Protein AF-A0A960DWF0-F1 (afdb_monomer_lite)

pLDDT: mean 91.58, std 8.84, range [49.28, 98.56]

Radius of gyration: 30.45 Å; chains: 1; bounding box: 57×22×86 Å

Structure (mmCIF, N/CA/C/O backbone):
data_AF-A0A960DWF0-F1
#
_entry.id   AF-A0A960DWF0-F1
#
loop_
_atom_site.group_PDB
_atom_site.id
_atom_site.type_symbol
_atom_site.label_atom_id
_atom_site.label_alt_id
_atom_site.label_comp_id
_atom_site.label_asym_id
_atom_site.label_entity_id
_atom_site.label_seq_id
_atom_site.pdbx_PDB_ins_code
_atom_site.Cartn_x
_atom_site.Cartn_y
_atom_site.Cartn_z
_atom_site.occupancy
_atom_site.B_iso_or_equiv
_atom_site.auth_seq_id
_atom_site.auth_comp_id
_atom_site.auth_asym_id
_atom_site.auth_atom_id
_atom_site.pdbx_PDB_model_num
ATOM 1 N N . GLY A 1 1 ? -22.626 -15.943 30.396 1.00 68.38 1 GLY A N 1
ATOM 2 C CA . GLY A 1 1 ? -22.185 -16.350 29.048 1.00 68.38 1 GLY A CA 1
ATOM 3 C C . GLY A 1 1 ? -20.725 -15.987 28.898 1.00 68.38 1 GLY A C 1
ATOM 4 O O . GLY A 1 1 ? -20.316 -15.032 29.539 1.00 68.38 1 GLY A O 1
ATOM 5 N N . GLU A 1 2 ? -19.951 -16.730 28.108 1.00 71.06 2 GLU A N 1
ATOM 6 C CA . GLU A 1 2 ? -18.484 -16.575 27.971 1.00 71.06 2 GLU A CA 1
ATOM 7 C C . GLU A 1 2 ? -18.019 -15.341 27.161 1.00 71.06 2 GLU A C 1
ATOM 9 O O . GLU A 1 2 ? -16.838 -15.226 26.846 1.00 71.06 2 GLU A O 1
ATOM 14 N N . GLY A 1 3 ? -18.918 -14.403 26.840 1.00 84.69 3 GLY A N 1
ATOM 15 C CA . GLY A 1 3 ? -18.625 -13.275 25.950 1.00 84.69 3 GLY A CA 1
ATOM 16 C C . GLY A 1 3 ? -18.355 -13.703 24.498 1.00 84.69 3 GLY A C 1
ATOM 17 O O . GLY A 1 3 ? -18.218 -14.886 24.180 1.00 84.69 3 GLY A O 1
ATOM 18 N N . VAL A 1 4 ? -18.314 -12.739 23.586 1.00 87.56 4 VAL A N 1
ATOM 19 C CA . VAL A 1 4 ? -18.034 -12.917 22.156 1.00 87.56 4 VAL A CA 1
ATOM 20 C C . VAL A 1 4 ? -16.576 -12.621 21.804 1.00 87.56 4 VAL A C 1
ATOM 22 O O . VAL A 1 4 ? -16.101 -13.127 20.787 1.00 87.56 4 VAL A O 1
ATOM 25 N N . ALA A 1 5 ? -15.826 -11.896 22.645 1.00 88.19 5 ALA A N 1
ATOM 26 C CA . ALA A 1 5 ? -14.416 -11.595 22.381 1.00 88.19 5 ALA A CA 1
ATOM 27 C C . ALA A 1 5 ? -13.542 -12.862 22.276 1.00 88.19 5 ALA A C 1
ATOM 29 O O . ALA A 1 5 ? -12.731 -12.979 21.358 1.00 88.19 5 ALA A O 1
ATOM 30 N N . GLY A 1 6 ? -13.736 -13.839 23.170 1.00 88.50 6 GLY A N 1
ATOM 31 C CA . GLY A 1 6 ? -12.970 -15.093 23.181 1.00 88.50 6 GLY A CA 1
ATOM 32 C C . GLY A 1 6 ? -13.174 -15.956 21.924 1.00 88.50 6 GLY A C 1
ATOM 33 O O . GLY A 1 6 ? -12.194 -16.394 21.321 1.00 88.50 6 GLY A O 1
ATOM 34 N N . PRO A 1 7 ? -14.421 -16.204 21.483 1.00 90.69 7 PRO A N 1
ATOM 35 C CA . PRO A 1 7 ? -14.687 -16.849 20.200 1.00 90.69 7 PRO A CA 1
ATOM 36 C C . PRO A 1 7 ? -14.095 -16.123 18.989 1.00 90.69 7 PRO A C 1
ATOM 38 O O . PRO A 1 7 ? -13.572 -16.798 18.106 1.00 90.69 7 PRO A O 1
ATOM 41 N N . LEU A 1 8 ? -14.143 -14.786 18.951 1.00 88.62 8 LEU A N 1
ATOM 42 C CA . LEU A 1 8 ? -13.573 -13.991 17.855 1.00 88.62 8 LEU A CA 1
ATOM 43 C C . LEU A 1 8 ? -12.046 -14.109 17.789 1.00 88.62 8 LEU A C 1
ATOM 45 O O . LEU A 1 8 ? -11.496 -14.262 16.699 1.00 88.62 8 LEU A O 1
ATOM 49 N N . GLU A 1 9 ? -11.374 -14.111 18.939 1.00 90.06 9 GLU A N 1
ATOM 50 C CA . GLU A 1 9 ? -9.919 -14.271 19.045 1.00 90.06 9 GLU A CA 1
ATOM 51 C C . GLU A 1 9 ? -9.429 -15.592 18.438 1.00 90.06 9 GLU A C 1
ATOM 53 O O . GLU A 1 9 ? -8.451 -15.607 17.696 1.00 90.06 9 GLU A O 1
ATOM 58 N N . ARG A 1 10 ? -10.172 -16.687 18.641 1.00 91.00 10 ARG A N 1
ATOM 59 C CA . ARG A 1 10 ? -9.835 -18.010 18.081 1.00 91.00 10 ARG A CA 1
ATOM 60 C C . ARG A 1 10 ? -9.917 -18.097 16.557 1.00 91.00 10 ARG A C 1
ATOM 62 O O . ARG A 1 10 ? -9.445 -19.078 15.994 1.00 91.00 10 ARG A O 1
ATOM 69 N N . TH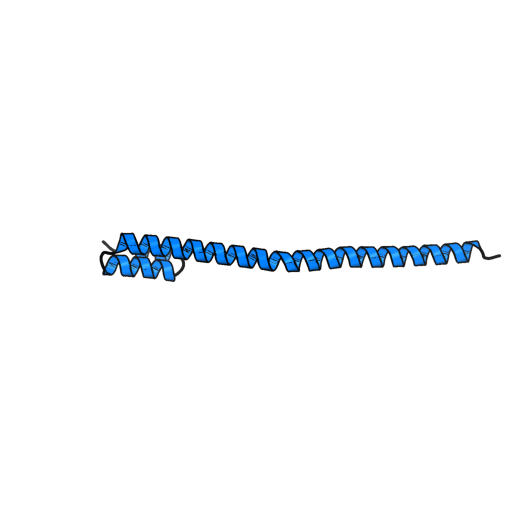R A 1 11 ? -10.570 -17.142 15.894 1.00 90.00 11 THR A N 1
ATOM 70 C CA . THR A 1 11 ? -10.698 -17.171 14.429 1.00 90.00 11 THR A CA 1
ATOM 71 C C . THR A 1 11 ? -9.454 -16.653 13.718 1.00 90.00 11 THR A C 1
ATOM 73 O O . THR A 1 11 ? -9.286 -16.956 12.545 1.00 90.00 11 THR A O 1
ATOM 76 N N . GLU A 1 12 ? -8.621 -15.846 14.387 1.00 87.12 12 GLU A N 1
ATOM 77 C CA . GLU A 1 12 ? -7.457 -15.156 13.799 1.00 87.12 12 GLU A CA 1
ATOM 78 C C . GLU A 1 12 ? -7.775 -14.276 12.564 1.00 87.12 12 GLU A C 1
ATOM 80 O O . GLU A 1 12 ? -6.876 -13.742 11.918 1.00 87.12 12 GLU A O 1
ATOM 85 N N . LEU A 1 13 ? -9.059 -14.070 12.244 1.00 88.75 13 LEU A N 1
ATOM 86 C CA . LEU A 1 13 ? -9.512 -13.247 11.116 1.00 88.75 13 LEU A CA 1
ATOM 87 C C . LEU A 1 13 ? -9.589 -11.759 11.472 1.00 88.75 13 LEU A C 1
ATOM 89 O O . LEU A 1 13 ? -9.548 -10.896 10.591 1.00 88.75 13 LEU A O 1
ATOM 93 N N . PHE A 1 14 ? -9.725 -11.454 12.762 1.00 88.06 14 PHE A N 1
ATOM 94 C CA . PHE A 1 14 ? -9.888 -10.097 13.262 1.00 88.06 14 PHE A CA 1
ATOM 95 C C . PHE A 1 14 ? -8.563 -9.566 13.809 1.00 88.06 14 PHE A C 1
ATOM 97 O O . PHE A 1 14 ? -7.855 -10.282 14.519 1.00 88.06 14 PHE A O 1
ATOM 104 N N . PRO A 1 15 ? -8.213 -8.300 13.532 1.00 88.25 15 PRO A N 1
ATOM 105 C CA . PRO A 1 15 ? -7.028 -7.701 14.118 1.00 88.25 15 PRO A CA 1
ATOM 106 C C . PRO A 1 15 ? -7.174 -7.611 15.640 1.00 88.25 15 PRO A C 1
ATOM 108 O O . PRO A 1 15 ? -8.250 -7.299 16.155 1.00 88.25 15 PRO A O 1
ATOM 111 N N . MET A 1 16 ? -6.064 -7.797 16.357 1.00 90.06 16 MET A N 1
ATOM 112 C CA . MET A 1 16 ? -6.040 -7.773 17.826 1.00 90.06 16 MET A CA 1
ATOM 113 C C . MET A 1 16 ? -6.653 -6.505 18.430 1.00 90.06 16 MET A C 1
ATOM 115 O O . MET A 1 16 ? -7.317 -6.577 19.461 1.00 90.06 16 MET A O 1
ATOM 119 N N . ALA A 1 17 ? -6.492 -5.356 17.768 1.00 91.38 17 ALA A N 1
ATOM 120 C CA . ALA A 1 17 ? -7.091 -4.098 18.208 1.00 91.38 17 ALA A CA 1
ATOM 121 C C . ALA A 1 17 ? -8.631 -4.147 18.213 1.00 91.38 17 ALA A C 1
ATOM 123 O O . ALA A 1 17 ? -9.255 -3.661 19.151 1.00 91.38 17 ALA A O 1
ATOM 124 N N . ALA A 1 18 ? -9.250 -4.783 17.211 1.00 91.25 18 ALA A N 1
ATOM 125 C CA . ALA A 1 18 ? -10.701 -4.953 17.160 1.00 91.25 18 ALA A CA 1
ATOM 126 C C . ALA A 1 18 ? -11.193 -5.904 18.265 1.00 91.25 18 ALA A C 1
ATOM 128 O O . ALA A 1 18 ? -12.181 -5.609 18.931 1.00 91.25 18 ALA A O 1
ATOM 129 N N . ILE A 1 19 ? -10.470 -7.002 18.517 1.00 93.19 19 ILE A N 1
ATOM 130 C CA . ILE A 1 19 ? -10.789 -7.953 19.599 1.00 93.19 19 ILE A CA 1
ATOM 131 C C . ILE A 1 19 ? -10.723 -7.262 20.971 1.00 93.19 19 ILE A C 1
ATOM 133 O O . ILE A 1 19 ? -11.595 -7.473 21.814 1.00 93.19 19 ILE A O 1
ATOM 137 N N . GLN A 1 20 ? -9.728 -6.398 21.193 1.00 93.31 20 GLN A N 1
ATOM 138 C CA . GLN A 1 20 ? -9.607 -5.618 22.430 1.00 93.31 20 GLN A CA 1
ATOM 139 C C . GLN A 1 20 ? -10.758 -4.626 22.617 1.00 93.31 20 GLN A C 1
ATOM 141 O O . GLN A 1 20 ? -11.281 -4.528 23.723 1.00 93.31 20 GLN A O 1
ATOM 146 N N . MET A 1 21 ? -11.193 -3.933 21.560 1.00 94.56 21 MET A N 1
ATOM 147 C CA . MET A 1 21 ? -12.355 -3.037 21.634 1.00 94.56 21 MET A CA 1
ATOM 148 C C . MET A 1 21 ? -13.618 -3.804 22.035 1.00 94.56 21 MET A C 1
ATOM 150 O O . MET A 1 21 ? -14.320 -3.392 22.956 1.00 94.56 21 MET A O 1
ATOM 154 N N . VAL A 1 22 ? -13.863 -4.965 21.418 1.00 93.38 22 VAL A N 1
ATOM 155 C CA . VAL A 1 22 ? -14.989 -5.838 21.782 1.00 93.38 22 VAL A CA 1
ATOM 156 C C . VAL A 1 22 ? -14.905 -6.245 23.254 1.00 93.38 22 VAL A C 1
ATOM 158 O O . VAL A 1 22 ? -15.878 -6.071 23.980 1.00 93.38 22 VAL A O 1
ATOM 161 N N . ARG A 1 23 ? -13.734 -6.692 23.728 1.00 93.75 23 ARG A N 1
ATOM 162 C CA . ARG A 1 23 ? -13.512 -7.079 25.132 1.00 93.75 23 ARG A CA 1
ATOM 163 C C . ARG A 1 23 ? -13.804 -5.932 26.110 1.00 93.75 23 ARG A C 1
ATOM 165 O O . ARG A 1 23 ? -14.525 -6.133 27.081 1.00 93.75 23 ARG A O 1
ATOM 172 N N . VAL A 1 24 ? -13.326 -4.720 25.819 1.00 94.19 24 VAL A N 1
ATOM 173 C CA . VAL A 1 24 ? -13.623 -3.515 26.619 1.00 94.19 24 VAL A CA 1
ATOM 174 C C . VAL A 1 24 ? -15.122 -3.206 26.613 1.00 94.19 24 VAL A C 1
ATOM 176 O O . VAL A 1 24 ? -15.684 -2.842 27.645 1.00 94.19 24 VAL A O 1
ATOM 179 N N . GLY A 1 25 ? -15.795 -3.376 25.474 1.00 94.50 25 GLY A N 1
ATOM 180 C CA . GLY A 1 25 ? -17.239 -3.188 25.345 1.00 94.50 25 GLY A CA 1
ATOM 181 C C . GLY A 1 25 ? -18.052 -4.171 26.189 1.00 94.50 25 GLY A C 1
ATOM 182 O O . GLY A 1 25 ? -19.052 -3.780 26.786 1.00 94.50 25 GLY A O 1
ATOM 183 N N . GLU A 1 26 ? -17.601 -5.422 26.293 1.00 94.19 26 GLU A N 1
ATOM 184 C CA . GLU A 1 26 ? -18.213 -6.433 27.163 1.00 94.19 26 GLU A CA 1
ATOM 185 C C . GLU A 1 26 ? -18.002 -6.128 28.650 1.00 94.19 26 GLU A C 1
ATOM 187 O O . GLU A 1 26 ? -18.948 -6.214 29.430 1.00 94.19 26 GLU A O 1
ATOM 192 N N . GLU A 1 27 ? -16.790 -5.726 29.041 1.00 93.00 27 GLU A N 1
ATOM 193 C CA . GLU A 1 27 ? -16.445 -5.408 30.435 1.00 93.00 27 GLU A CA 1
ATOM 194 C C . GLU A 1 27 ? -17.141 -4.137 30.949 1.00 93.00 27 GLU A C 1
ATOM 196 O O . GLU A 1 27 ? -17.480 -4.044 32.128 1.00 93.00 27 GLU A O 1
ATOM 201 N N . THR A 1 28 ? -17.374 -3.158 30.070 1.00 94.50 28 THR A N 1
ATOM 202 C CA . THR A 1 28 ? -17.965 -1.852 30.423 1.00 94.50 28 THR A CA 1
ATOM 203 C C . THR A 1 28 ? -19.455 -1.735 30.097 1.00 94.50 28 THR A C 1
ATOM 205 O O . THR A 1 28 ? -20.074 -0.722 30.420 1.00 94.50 28 THR A O 1
ATOM 208 N N . GLY A 1 29 ? -20.042 -2.740 29.439 1.00 94.12 29 GLY A N 1
ATOM 209 C CA . GLY A 1 29 ? -21.419 -2.683 28.941 1.00 94.12 29 GLY A CA 1
ATOM 210 C C . GLY A 1 29 ? -21.619 -1.713 27.768 1.00 94.12 29 GLY A C 1
ATOM 211 O O . GLY A 1 29 ? -22.751 -1.341 27.473 1.00 94.12 29 GLY A O 1
ATOM 212 N N . THR A 1 30 ? -20.543 -1.304 27.088 1.00 95.12 30 THR A N 1
ATOM 213 C CA . THR A 1 30 ? -20.555 -0.367 25.945 1.00 95.12 30 THR A CA 1
ATOM 214 C C . THR A 1 30 ? -20.341 -1.062 24.595 1.00 95.12 30 THR A C 1
ATOM 216 O O . THR A 1 30 ? -19.837 -0.465 23.643 1.00 95.12 30 THR A O 1
ATOM 219 N N . LEU A 1 31 ? -20.718 -2.341 24.501 1.00 93.75 31 LEU A N 1
ATOM 220 C CA . LEU A 1 31 ? -20.443 -3.206 23.348 1.00 93.75 31 LEU A CA 1
ATOM 221 C C . LEU A 1 31 ? -20.868 -2.600 22.003 1.00 93.75 31 LEU A C 1
ATOM 223 O O . LEU A 1 31 ? -20.096 -2.662 21.053 1.00 93.75 31 LEU A O 1
ATOM 227 N N . ASP A 1 32 ? -22.050 -1.986 21.941 1.00 93.69 32 ASP A N 1
ATOM 228 C CA . ASP A 1 32 ? -22.590 -1.351 20.730 1.00 93.69 32 ASP A CA 1
ATOM 229 C C . ASP A 1 32 ? -21.610 -0.313 20.148 1.00 93.69 32 ASP A C 1
ATOM 231 O O . ASP A 1 32 ? -21.155 -0.417 19.008 1.00 93.69 32 ASP A O 1
ATOM 235 N N . GLN A 1 33 ? -21.149 0.608 20.999 1.00 94.81 33 GLN A N 1
ATOM 236 C CA . GLN A 1 33 ? -20.205 1.657 20.619 1.00 94.81 33 GLN A CA 1
ATOM 237 C C . GLN A 1 33 ? -18.818 1.101 20.263 1.00 94.81 33 GLN A C 1
ATOM 239 O O . GLN A 1 33 ? -18.155 1.588 19.343 1.00 94.81 33 GLN A O 1
ATOM 244 N N . GLN A 1 34 ? -18.346 0.087 20.991 1.00 95.88 34 GLN A N 1
ATOM 245 C CA . GLN A 1 34 ? -17.015 -0.474 20.753 1.00 95.88 34 GLN A CA 1
ATOM 246 C C . GLN A 1 34 ? -16.946 -1.319 19.477 1.00 95.88 34 GLN A C 1
ATOM 248 O O . GLN A 1 34 ? -15.934 -1.270 18.777 1.00 95.88 34 GLN A O 1
ATOM 253 N N .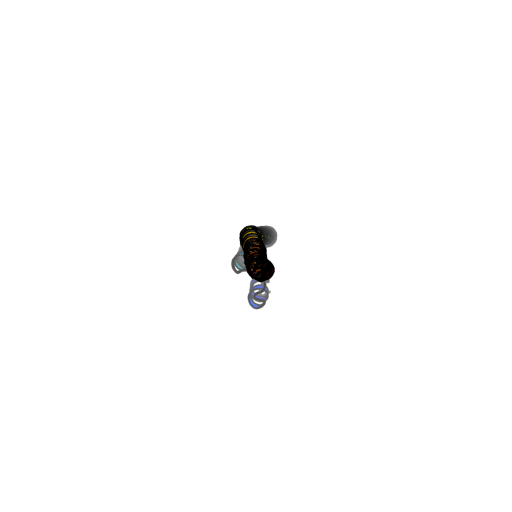 VAL A 1 35 ? -18.009 -2.050 19.130 1.00 93.00 35 VAL A N 1
ATOM 254 C CA . VAL A 1 35 ? -18.090 -2.801 17.865 1.00 93.00 35 VAL A CA 1
ATOM 255 C C . VAL A 1 35 ? -18.130 -1.845 16.672 1.00 93.00 35 VAL A C 1
ATOM 257 O O . VAL A 1 35 ? -17.440 -2.085 15.680 1.00 93.00 35 VAL A O 1
ATOM 260 N N . GLU A 1 36 ? -18.849 -0.724 16.779 1.00 95.44 36 GLU A N 1
ATOM 261 C CA . GLU A 1 36 ? -18.829 0.328 15.756 1.00 95.44 36 GLU A CA 1
ATOM 262 C C . GLU A 1 36 ? -17.420 0.927 15.589 1.00 95.44 36 GLU A C 1
ATOM 264 O O . GLU A 1 36 ? -16.918 1.082 14.471 1.00 95.44 36 GLU A O 1
ATOM 269 N N . SER A 1 37 ? -16.726 1.203 16.696 1.00 93.81 37 SER A N 1
ATOM 270 C CA . SER A 1 37 ? -15.340 1.687 16.667 1.00 93.81 37 SER A CA 1
ATOM 271 C C . SER A 1 37 ? -14.382 0.669 16.030 1.00 93.81 37 SER A C 1
ATOM 273 O O . SER A 1 37 ? -13.540 1.039 15.205 1.00 93.81 37 SER A O 1
ATOM 275 N N . ALA A 1 38 ? -14.557 -0.621 16.333 1.00 93.38 38 ALA A N 1
ATOM 276 C CA . ALA A 1 38 ? -13.786 -1.713 15.746 1.00 93.38 38 ALA A CA 1
ATOM 277 C C . ALA A 1 38 ? -14.015 -1.836 14.230 1.00 93.38 38 ALA A C 1
ATOM 279 O O . ALA A 1 38 ? -13.051 -1.994 13.476 1.00 93.38 38 ALA A O 1
ATOM 280 N N . ALA A 1 39 ? -15.261 -1.698 13.766 1.00 93.06 39 ALA A N 1
ATOM 281 C CA . ALA A 1 39 ? -15.593 -1.684 12.343 1.00 93.06 39 ALA A CA 1
ATOM 282 C C . ALA A 1 39 ? -14.931 -0.496 11.622 1.00 93.06 39 ALA A C 1
ATOM 284 O O . ALA A 1 39 ? -14.279 -0.675 10.592 1.00 93.06 39 ALA A O 1
ATOM 285 N N . ASN A 1 40 ? -15.008 0.702 12.209 1.00 94.44 40 ASN A N 1
ATOM 286 C CA . ASN A 1 40 ? -14.360 1.905 11.680 1.00 94.44 40 ASN A CA 1
ATOM 287 C C . ASN A 1 40 ? -12.828 1.793 11.664 1.00 94.44 40 ASN A C 1
ATOM 289 O O . ASN A 1 40 ? -12.162 2.313 10.766 1.00 94.44 40 ASN A O 1
ATOM 293 N N . PHE A 1 41 ? -12.235 1.139 12.662 1.00 92.50 41 PHE A N 1
ATOM 294 C CA . PHE A 1 41 ? -10.808 0.830 12.673 1.00 92.50 41 PHE A CA 1
ATOM 295 C C . PHE A 1 41 ? -10.439 -0.132 11.535 1.00 92.50 41 PHE A C 1
ATOM 297 O O . PHE A 1 41 ? -9.521 0.157 10.769 1.00 92.50 41 PHE A O 1
ATOM 304 N N . TYR A 1 42 ? -11.184 -1.229 11.369 1.00 92.69 42 TYR A N 1
ATOM 305 C CA . TYR A 1 42 ? -10.935 -2.216 10.315 1.00 92.69 42 TYR A CA 1
ATOM 306 C C . TYR A 1 42 ? -11.078 -1.627 8.906 1.00 92.69 42 TYR A C 1
ATOM 308 O O . TYR A 1 42 ? -10.250 -1.899 8.034 1.00 92.69 42 TYR A O 1
ATOM 316 N N . ALA A 1 43 ? -12.092 -0.784 8.686 1.00 92.75 43 ALA A N 1
ATOM 317 C CA . ALA A 1 43 ? -12.294 -0.082 7.423 1.00 92.75 43 ALA A CA 1
ATOM 318 C C . ALA A 1 43 ? -11.093 0.813 7.081 1.00 92.75 43 ALA A C 1
ATOM 320 O O . ALA A 1 43 ? -10.547 0.715 5.983 1.00 92.75 43 ALA A O 1
ATOM 321 N N . ARG A 1 44 ? -10.616 1.609 8.050 1.00 93.88 44 ARG A N 1
ATOM 322 C CA . ARG A 1 44 ? -9.438 2.475 7.879 1.00 93.88 44 ARG A CA 1
ATOM 323 C C . ARG A 1 44 ? -8.157 1.688 7.625 1.00 93.88 44 ARG A C 1
ATOM 325 O O . ARG A 1 44 ? -7.375 2.063 6.758 1.00 93.88 44 ARG A O 1
ATOM 332 N N . GLU A 1 45 ? -7.949 0.589 8.342 1.00 92.88 45 GLU A N 1
ATOM 333 C CA . GLU A 1 45 ? -6.793 -0.288 8.131 1.00 92.88 45 GLU A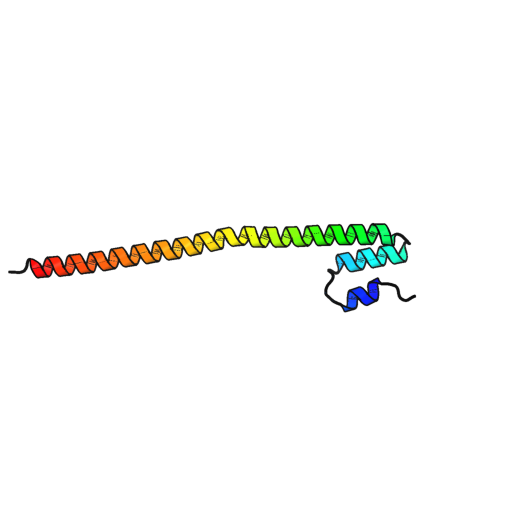 CA 1
ATOM 334 C C . GLU A 1 45 ? -6.823 -0.922 6.731 1.00 92.88 45 GLU A C 1
ATOM 336 O O . GLU A 1 45 ? -5.799 -1.014 6.053 1.00 92.88 45 GLU A O 1
ATOM 341 N N . THR A 1 46 ? -8.007 -1.326 6.265 1.00 94.25 46 THR A N 1
ATOM 342 C CA . THR A 1 46 ? -8.200 -1.883 4.919 1.00 94.25 46 THR A CA 1
ATOM 343 C C . THR A 1 46 ? -7.927 -0.836 3.842 1.00 94.25 46 THR A C 1
ATOM 345 O O . THR A 1 46 ? -7.182 -1.108 2.900 1.00 94.25 46 THR A O 1
ATOM 348 N N . GLU A 1 47 ? -8.463 0.375 3.998 1.00 96.38 47 GLU A N 1
ATOM 349 C CA . GLU A 1 47 ? -8.212 1.497 3.091 1.00 96.38 47 GLU A CA 1
ATOM 350 C C . GLU A 1 47 ? -6.723 1.863 3.045 1.00 96.38 47 GLU A C 1
ATOM 352 O O . GLU A 1 47 ? -6.153 2.032 1.967 1.00 96.38 47 GLU A O 1
ATOM 357 N N . TYR A 1 48 ? -6.055 1.896 4.201 1.00 95.62 48 TYR A N 1
ATOM 358 C CA . TYR A 1 48 ? -4.622 2.158 4.291 1.00 95.62 48 TYR A CA 1
ATOM 359 C C . TYR A 1 48 ? -3.787 1.108 3.550 1.00 95.62 48 TYR A C 1
ATOM 361 O O . TYR A 1 48 ? -2.859 1.450 2.809 1.00 95.62 48 TYR A O 1
ATOM 369 N N . LYS A 1 49 ? -4.130 -0.176 3.706 1.00 94.50 49 LYS A N 1
ATOM 370 C CA . LYS A 1 49 ? -3.480 -1.278 2.983 1.00 94.50 49 LYS A CA 1
ATOM 371 C C . LYS A 1 49 ? -3.694 -1.170 1.475 1.00 94.50 49 LYS A C 1
ATOM 373 O O . LYS A 1 49 ? -2.731 -1.322 0.727 1.00 94.50 49 LYS A O 1
ATOM 378 N N . LEU A 1 50 ? -4.916 -0.867 1.031 1.00 96.75 50 LEU A N 1
ATOM 379 C CA . LEU A 1 50 ? -5.228 -0.659 -0.387 1.00 96.75 50 LEU A CA 1
ATOM 380 C C . LEU A 1 50 ? -4.458 0.524 -0.970 1.00 96.75 50 LEU A C 1
ATOM 382 O O . LEU A 1 50 ? -3.893 0.414 -2.059 1.00 96.75 50 LEU A O 1
ATOM 386 N N . LYS A 1 51 ? -4.395 1.637 -0.235 1.00 97.00 51 LYS A N 1
ATOM 387 C CA . LYS A 1 51 ? -3.636 2.815 -0.642 1.00 97.00 51 LYS A CA 1
ATOM 388 C C . LYS A 1 51 ? -2.161 2.470 -0.807 1.00 97.00 51 LYS A C 1
ATOM 390 O O . LYS A 1 51 ? -1.616 2.688 -1.877 1.00 97.00 51 LYS A O 1
ATOM 395 N N . ARG A 1 52 ? -1.544 1.830 0.192 1.00 96.62 52 ARG A N 1
ATOM 396 C CA . ARG A 1 52 ? -0.143 1.385 0.106 1.00 96.62 52 ARG A CA 1
ATOM 397 C C . ARG A 1 52 ? 0.116 0.437 -1.062 1.00 96.62 52 ARG A C 1
ATOM 399 O O . ARG A 1 52 ? 1.151 0.547 -1.710 1.00 96.62 52 ARG A O 1
ATOM 406 N N . LEU A 1 53 ? -0.799 -0.498 -1.316 1.00 96.19 53 LEU A N 1
ATOM 407 C CA . LEU A 1 53 ? -0.694 -1.410 -2.454 1.00 96.19 53 LEU A CA 1
ATOM 408 C C . LEU A 1 53 ? -0.712 -0.637 -3.779 1.00 96.19 53 LEU A C 1
ATOM 410 O O . LEU A 1 53 ? 0.088 -0.918 -4.666 1.00 96.19 53 LEU A O 1
ATOM 414 N N . THR A 1 54 ? -1.597 0.353 -3.886 1.00 96.19 54 THR A N 1
ATOM 415 C CA . THR A 1 54 ? -1.736 1.208 -5.071 1.00 96.19 54 THR A CA 1
ATOM 416 C C . THR A 1 54 ? -0.515 2.109 -5.259 1.00 96.19 54 THR A C 1
ATOM 418 O O . THR A 1 54 ? 0.024 2.182 -6.359 1.00 96.19 54 THR A O 1
ATOM 421 N N . ASP A 1 55 ? -0.017 2.716 -4.181 1.00 97.31 55 ASP A N 1
ATOM 422 C CA . ASP A 1 55 ? 1.176 3.568 -4.191 1.00 97.31 55 ASP A CA 1
ATOM 423 C C . ASP A 1 55 ? 2.429 2.779 -4.624 1.00 97.31 55 ASP A C 1
ATOM 425 O O . ASP A 1 55 ? 3.309 3.321 -5.286 1.00 97.31 55 ASP A O 1
ATOM 429 N N . LEU A 1 56 ? 2.518 1.481 -4.296 1.00 96.44 56 LEU A N 1
ATOM 430 C CA . LEU A 1 56 ? 3.608 0.609 -4.756 1.00 96.44 56 LEU A CA 1
ATOM 431 C C . LEU A 1 56 ? 3.415 0.115 -6.200 1.00 96.44 56 LEU A C 1
ATOM 433 O O . LEU A 1 56 ? 4.381 -0.258 -6.869 1.00 96.44 56 LEU A O 1
ATOM 437 N N . PHE A 1 57 ? 2.184 0.113 -6.704 1.00 96.56 57 PHE A N 1
ATOM 438 C CA . PHE A 1 57 ? 1.891 -0.302 -8.071 1.00 96.56 57 PHE A CA 1
ATOM 439 C C . PHE A 1 57 ? 2.465 0.681 -9.101 1.00 96.56 57 PHE A C 1
ATOM 441 O O . PHE A 1 57 ? 2.985 0.263 -10.134 1.00 96.56 57 PHE A O 1
ATOM 448 N N . GLU A 1 58 ? 2.444 1.979 -8.797 1.00 95.56 58 GLU A N 1
ATOM 449 C CA . GLU A 1 58 ? 3.009 3.030 -9.649 1.00 95.56 58 GLU A CA 1
ATOM 450 C C . GLU A 1 58 ? 4.498 2.802 -10.001 1.00 95.56 58 GLU A C 1
ATOM 452 O O . GLU A 1 58 ? 4.811 2.677 -11.192 1.00 95.56 58 GLU A O 1
ATOM 457 N N . PRO A 1 59 ? 5.436 2.665 -9.040 1.00 96.31 59 PRO A N 1
ATOM 458 C CA . PRO A 1 59 ? 6.840 2.424 -9.363 1.00 96.31 59 PRO A CA 1
ATOM 459 C C . PRO A 1 59 ? 7.062 1.084 -10.077 1.00 96.31 59 PRO A C 1
ATOM 461 O O . PRO A 1 59 ? 7.958 0.986 -10.917 1.00 96.31 59 PRO A O 1
ATOM 464 N N . ALA A 1 60 ? 6.240 0.063 -9.809 1.00 97.75 60 ALA A N 1
ATOM 465 C CA . ALA A 1 60 ? 6.323 -1.214 -10.517 1.00 97.75 60 ALA A CA 1
ATOM 466 C C . ALA A 1 60 ? 6.008 -1.060 -12.017 1.00 97.75 60 ALA A C 1
ATOM 468 O O . ALA A 1 60 ? 6.740 -1.585 -12.860 1.00 97.75 60 ALA A O 1
ATOM 469 N N . VAL A 1 61 ? 4.967 -0.294 -12.361 1.00 97.69 61 VAL A N 1
ATOM 470 C CA . VAL A 1 61 ? 4.604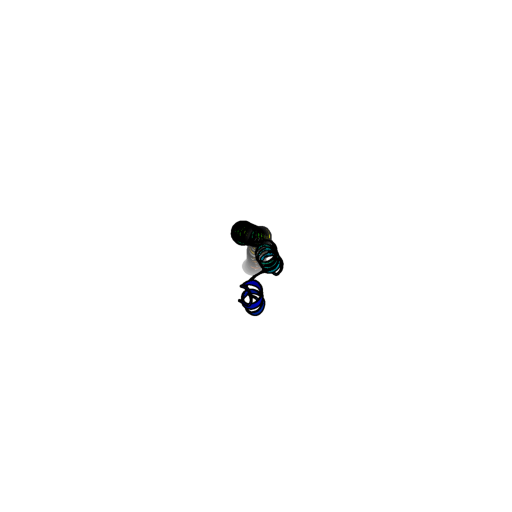 -0.002 -13.757 1.00 97.69 61 VAL A CA 1
ATOM 471 C C . VAL A 1 61 ? 5.696 0.805 -14.459 1.00 97.69 61 VAL A C 1
ATOM 473 O O . VAL A 1 61 ? 6.043 0.495 -15.599 1.00 97.69 61 VAL A O 1
ATOM 476 N N . VAL A 1 62 ? 6.285 1.798 -13.786 1.00 97.62 62 VAL A N 1
ATOM 477 C CA . VAL A 1 62 ? 7.379 2.608 -14.350 1.00 97.62 62 VAL A CA 1
ATOM 478 C C . VAL A 1 62 ? 8.611 1.751 -14.651 1.00 97.62 62 VAL A C 1
ATOM 480 O O . VAL A 1 62 ? 9.169 1.847 -15.745 1.00 97.62 62 VAL A O 1
ATOM 483 N N . LEU A 1 63 ? 9.013 0.870 -13.727 1.00 98.12 63 LEU A N 1
ATOM 484 C CA . LEU A 1 63 ? 10.123 -0.063 -13.950 1.00 98.12 63 LEU A CA 1
ATOM 485 C C . LEU A 1 63 ? 9.839 -1.014 -15.119 1.00 98.12 63 LEU A C 1
ATOM 487 O O . LEU A 1 63 ? 10.714 -1.246 -15.954 1.00 98.12 63 LEU A O 1
ATOM 491 N N . PHE A 1 64 ? 8.610 -1.525 -15.214 1.00 98.25 64 PHE A N 1
ATOM 492 C CA . PHE A 1 64 ? 8.194 -2.401 -16.305 1.00 98.25 64 PHE A CA 1
ATOM 493 C C . PHE A 1 64 ? 8.208 -1.691 -17.667 1.00 98.25 64 PHE A C 1
ATOM 495 O O . PHE A 1 64 ? 8.755 -2.226 -18.633 1.00 98.25 64 PHE A O 1
ATOM 502 N N . MET A 1 65 ? 7.683 -0.462 -17.754 1.00 98.38 65 MET A N 1
ATOM 503 C CA . MET A 1 65 ? 7.787 0.346 -18.974 1.00 98.38 65 MET A CA 1
ATOM 504 C C . MET A 1 65 ? 9.243 0.639 -19.329 1.00 98.38 65 MET A C 1
ATOM 506 O O . MET A 1 65 ? 9.618 0.498 -20.491 1.00 98.38 65 MET A O 1
ATOM 510 N N . GLY A 1 66 ? 10.070 1.001 -18.347 1.00 98.38 66 GLY A N 1
ATOM 511 C CA . GLY A 1 66 ? 11.498 1.232 -18.554 1.00 98.38 66 GLY A CA 1
ATOM 512 C C . GLY A 1 66 ? 12.198 0.006 -19.140 1.00 98.38 66 GLY A C 1
ATOM 513 O O . GLY A 1 66 ? 12.972 0.133 -20.089 1.00 98.38 66 GLY A O 1
ATOM 514 N N . PHE A 1 67 ? 11.864 -1.187 -18.645 1.00 98.56 67 PHE A N 1
ATOM 515 C CA . PHE A 1 67 ? 12.370 -2.444 -19.188 1.00 98.56 67 PHE A CA 1
ATOM 516 C C . PHE A 1 67 ? 11.937 -2.670 -20.643 1.00 98.56 67 PHE A C 1
ATOM 518 O O . PHE A 1 67 ? 12.786 -2.953 -21.486 1.00 98.56 67 PHE A O 1
ATOM 525 N N . ILE A 1 68 ? 10.648 -2.501 -20.965 1.00 98.50 68 ILE A N 1
ATOM 526 C CA . ILE A 1 68 ? 10.141 -2.664 -22.339 1.00 98.50 68 ILE A CA 1
ATOM 527 C C . ILE A 1 68 ? 10.824 -1.681 -23.290 1.00 98.50 68 ILE A C 1
ATOM 529 O O . ILE A 1 68 ? 11.314 -2.076 -24.348 1.00 98.50 68 ILE A O 1
ATOM 533 N N . VAL A 1 69 ? 10.874 -0.402 -22.919 1.00 98.44 69 VAL A N 1
ATOM 534 C CA . VAL A 1 69 ? 11.479 0.644 -23.750 1.00 98.44 69 VAL A CA 1
ATOM 535 C C . VAL A 1 69 ? 12.971 0.375 -23.945 1.00 98.44 69 VAL A C 1
ATOM 537 O O . VAL A 1 69 ? 13.461 0.447 -25.071 1.00 98.44 69 VAL A O 1
ATOM 540 N N . GLY A 1 70 ? 13.684 -0.001 -22.880 1.00 98.19 70 GLY A N 1
ATOM 541 C CA . GLY A 1 70 ? 15.097 -0.372 -22.949 1.00 98.19 70 GLY A CA 1
ATOM 542 C C . GLY A 1 70 ? 15.343 -1.582 -23.852 1.00 98.19 70 GLY A C 1
ATOM 543 O O . GLY A 1 70 ? 16.241 -1.552 -24.692 1.00 98.19 70 GLY A O 1
ATOM 544 N N . PHE A 1 71 ? 14.510 -2.617 -23.741 1.00 98.25 71 PHE A N 1
ATOM 545 C CA . PHE A 1 71 ? 14.579 -3.799 -24.597 1.00 98.25 71 PHE A CA 1
ATOM 546 C C . PHE A 1 71 ? 14.389 -3.445 -26.080 1.00 98.25 71 PHE A C 1
ATOM 548 O O . PHE A 1 71 ? 15.193 -3.851 -26.920 1.00 98.25 71 PHE A O 1
ATOM 555 N N . VAL A 1 72 ? 13.371 -2.640 -26.403 1.00 98.25 72 VAL A N 1
ATOM 556 C CA . VAL A 1 72 ? 13.112 -2.184 -27.778 1.00 98.25 72 VAL A CA 1
ATOM 557 C C . VAL A 1 72 ? 14.279 -1.351 -28.311 1.00 98.25 72 VAL A C 1
ATOM 559 O O . VAL A 1 72 ? 14.714 -1.569 -29.440 1.00 98.25 72 VAL A O 1
ATOM 562 N N . ALA A 1 73 ? 14.827 -0.437 -27.507 1.00 98.31 73 ALA A N 1
ATOM 563 C CA . ALA A 1 73 ? 15.968 0.383 -27.909 1.00 98.31 73 ALA A CA 1
ATOM 564 C C . ALA A 1 73 ? 17.191 -0.475 -28.271 1.00 98.31 73 ALA A C 1
ATOM 566 O O . ALA A 1 73 ? 17.797 -0.270 -29.323 1.00 98.31 73 ALA A O 1
ATOM 567 N N . ILE A 1 74 ? 17.519 -1.472 -27.441 1.00 97.75 74 ILE A N 1
ATOM 568 C CA . ILE A 1 74 ? 18.617 -2.409 -27.712 1.00 97.75 74 ILE A CA 1
ATOM 569 C C . ILE A 1 74 ? 18.350 -3.185 -29.007 1.00 97.75 74 ILE A C 1
ATOM 571 O O . ILE A 1 74 ? 19.230 -3.248 -29.864 1.00 97.75 74 ILE A O 1
ATOM 575 N N . ALA A 1 75 ? 17.138 -3.716 -29.193 1.00 97.19 75 ALA A N 1
ATOM 576 C CA . ALA A 1 75 ? 16.777 -4.468 -30.394 1.00 97.19 75 ALA A CA 1
ATOM 577 C C . ALA A 1 75 ? 16.935 -3.635 -31.680 1.00 97.19 75 ALA A C 1
ATOM 579 O O . ALA A 1 75 ? 17.488 -4.121 -32.668 1.00 97.19 75 ALA A O 1
ATOM 580 N N . LEU A 1 76 ? 16.503 -2.370 -31.658 1.00 97.19 76 LEU A N 1
ATOM 581 C CA . LEU A 1 76 ? 16.646 -1.454 -32.792 1.00 97.19 76 LEU A CA 1
ATOM 5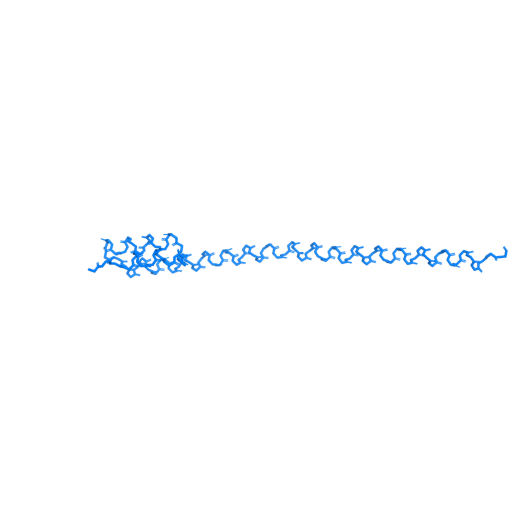82 C C . LEU A 1 76 ? 18.115 -1.147 -33.100 1.00 97.19 76 LEU A C 1
ATOM 584 O O . LEU A 1 76 ? 18.515 -1.176 -34.264 1.00 97.19 76 LEU A O 1
ATOM 588 N N . ILE A 1 77 ? 18.931 -0.893 -32.072 1.00 96.56 77 ILE A N 1
ATOM 589 C CA . ILE A 1 77 ? 20.369 -0.643 -32.235 1.00 96.56 77 ILE A CA 1
ATOM 590 C C . ILE A 1 77 ? 21.060 -1.874 -32.835 1.00 96.56 77 ILE A C 1
ATOM 592 O O . ILE A 1 77 ? 21.813 -1.750 -33.801 1.00 96.56 77 ILE A O 1
ATOM 596 N N . SER A 1 78 ? 20.784 -3.069 -32.309 1.00 95.81 78 SER A N 1
ATOM 597 C CA . SER A 1 78 ? 21.328 -4.321 -32.843 1.00 95.81 78 SER A CA 1
ATOM 598 C C . SER A 1 78 ? 20.921 -4.553 -34.300 1.00 95.81 78 SER A C 1
ATOM 600 O O . SER A 1 78 ? 21.771 -4.895 -35.122 1.00 95.81 78 SER A O 1
ATOM 602 N N . ALA A 1 79 ? 19.655 -4.312 -34.649 1.00 95.06 79 ALA A N 1
ATOM 603 C CA . ALA A 1 79 ? 19.179 -4.421 -36.027 1.00 95.06 79 ALA A CA 1
ATOM 604 C C . ALA A 1 79 ? 19.894 -3.429 -36.960 1.00 95.06 79 ALA A C 1
ATOM 606 O O . ALA A 1 79 ? 20.326 -3.806 -38.049 1.00 95.06 79 ALA A O 1
ATOM 607 N N . MET A 1 80 ? 20.080 -2.182 -36.517 1.00 95.62 80 MET A N 1
ATOM 608 C CA . MET A 1 80 ? 20.800 -1.159 -37.276 1.00 95.62 80 MET A CA 1
ATOM 609 C C . MET A 1 80 ? 22.247 -1.577 -37.566 1.00 95.62 80 MET A C 1
ATOM 611 O O . MET A 1 80 ? 22.708 -1.411 -38.694 1.00 95.62 80 MET A O 1
ATOM 615 N N . TYR A 1 81 ? 22.954 -2.160 -36.593 1.00 94.81 81 TYR A N 1
ATOM 616 C CA . TYR A 1 81 ? 24.303 -2.684 -36.825 1.00 94.81 81 TYR A CA 1
ATOM 617 C C . TYR A 1 81 ? 24.329 -3.807 -37.864 1.00 94.81 81 TYR A C 1
ATOM 619 O O . TYR A 1 81 ? 25.199 -3.799 -38.734 1.00 94.81 81 TYR A O 1
ATOM 627 N N . GLY A 1 82 ? 23.357 -4.723 -37.825 1.00 91.75 82 GLY A N 1
ATOM 628 C CA . GLY A 1 82 ? 23.219 -5.765 -38.845 1.00 91.75 82 GLY A CA 1
ATOM 629 C C . GLY A 1 82 ? 23.010 -5.183 -40.246 1.00 91.75 82 GLY A C 1
ATOM 630 O O . GLY A 1 82 ? 23.670 -5.592 -41.198 1.00 91.75 82 GLY A O 1
ATOM 631 N N . VAL A 1 83 ? 22.156 -4.164 -40.375 1.00 92.38 83 VAL A N 1
ATOM 632 C CA . VAL A 1 83 ? 21.940 -3.470 -41.656 1.00 92.38 83 VAL A CA 1
ATOM 633 C C . VAL A 1 83 ? 23.217 -2.776 -42.141 1.00 92.38 83 VAL A C 1
ATOM 635 O O . VAL A 1 83 ? 23.564 -2.900 -43.313 1.00 92.38 83 VAL A O 1
ATOM 638 N N . LEU A 1 84 ? 23.947 -2.085 -41.260 1.00 90.75 84 LEU A N 1
ATOM 639 C CA . LEU A 1 84 ? 25.208 -1.420 -41.614 1.00 90.75 84 LEU A CA 1
ATOM 640 C C . LEU A 1 84 ? 26.275 -2.408 -42.111 1.00 90.75 84 LEU A C 1
ATOM 642 O O . LEU A 1 84 ? 27.020 -2.080 -43.036 1.00 90.75 84 LEU A O 1
ATOM 646 N N . GLN A 1 85 ? 26.346 -3.604 -41.522 1.00 86.81 85 GLN A N 1
ATOM 647 C CA . GLN A 1 85 ? 27.241 -4.669 -41.978 1.00 86.81 85 GLN A CA 1
ATOM 648 C C . GLN A 1 85 ? 26.847 -5.169 -43.375 1.00 86.81 85 GLN A C 1
ATOM 650 O O . GLN A 1 85 ? 27.697 -5.200 -44.263 1.00 86.81 85 GLN A O 1
ATOM 655 N N . ASN A 1 86 ? 25.560 -5.454 -43.594 1.00 86.12 86 ASN A N 1
ATOM 656 C CA . ASN A 1 86 ? 25.050 -5.910 -44.890 1.00 86.12 86 ASN A CA 1
ATOM 657 C C . ASN A 1 86 ? 25.284 -4.875 -46.007 1.00 86.12 86 ASN A C 1
ATOM 659 O O . ASN A 1 86 ? 25.616 -5.229 -47.135 1.00 86.12 86 ASN A O 1
ATOM 663 N N . VAL A 1 87 ? 25.134 -3.579 -45.705 1.00 88.69 87 VAL A N 1
ATOM 664 C CA . VAL A 1 87 ? 25.386 -2.497 -46.674 1.00 88.69 87 VAL A CA 1
ATOM 665 C C . VAL A 1 87 ? 26.876 -2.374 -47.011 1.00 88.69 87 VAL A C 1
ATOM 667 O O . VAL A 1 87 ? 27.210 -2.149 -48.173 1.00 88.69 87 VAL A O 1
ATOM 670 N N . ARG A 1 88 ? 27.779 -2.547 -46.033 1.00 81.00 88 ARG A N 1
ATOM 671 C CA . ARG A 1 88 ? 29.233 -2.560 -46.284 1.00 81.00 88 ARG A CA 1
ATOM 672 C C . ARG A 1 88 ? 29.660 -3.732 -47.165 1.00 81.00 88 ARG A C 1
ATOM 674 O O . ARG A 1 88 ? 30.490 -3.529 -48.043 1.00 81.00 88 ARG A O 1
ATOM 681 N N . GLU A 1 89 ? 29.086 -4.917 -46.967 1.00 74.56 89 GLU A N 1
ATOM 682 C CA . GLU A 1 89 ? 29.337 -6.076 -47.837 1.00 74.56 89 GLU A CA 1
ATOM 683 C C . GLU A 1 89 ? 28.793 -5.853 -49.257 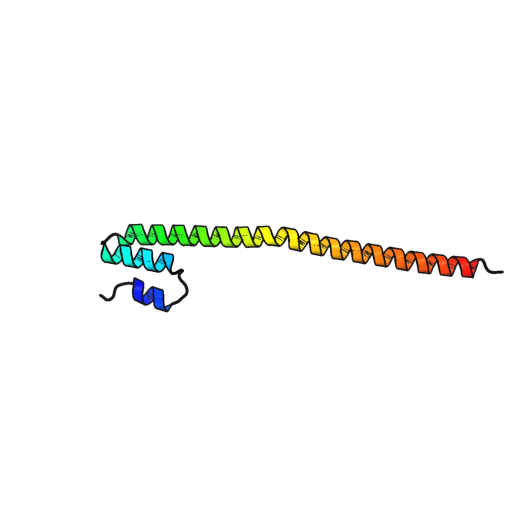1.00 74.56 89 GLU A C 1
ATOM 685 O O . GLU A 1 89 ? 29.455 -6.202 -50.229 1.00 74.56 89 GLU A O 1
ATOM 690 N N . GLY A 1 90 ? 27.636 -5.195 -49.398 1.00 70.75 90 GLY A N 1
ATOM 691 C CA . GLY A 1 90 ? 27.027 -4.893 -50.699 1.00 70.75 90 GLY A CA 1
ATOM 692 C C . GLY A 1 90 ? 27.742 -3.826 -51.545 1.00 70.75 90 GLY A C 1
ATOM 693 O O . GLY A 1 90 ? 27.454 -3.721 -52.735 1.00 70.75 90 GLY A O 1
ATOM 694 N N . GLN A 1 91 ? 28.657 -3.036 -50.969 1.00 62.31 91 GLN A N 1
ATOM 695 C CA . GLN A 1 91 ? 29.499 -2.070 -51.701 1.00 62.31 91 GLN A CA 1
ATOM 696 C C . GLN A 1 91 ? 30.939 -2.556 -51.937 1.00 62.31 91 GLN A C 1
ATOM 698 O O . GLN A 1 91 ? 31.740 -1.819 -52.514 1.00 62.31 91 GLN A O 1
ATOM 703 N N . GLY A 1 92 ? 31.264 -3.787 -51.535 1.00 54.81 92 GLY A N 1
ATOM 704 C CA . GLY A 1 92 ? 32.525 -4.435 -51.880 1.00 54.81 92 GLY A CA 1
ATOM 705 C C . GLY A 1 92 ? 32.518 -4.963 -53.316 1.00 54.81 92 GLY A C 1
ATOM 706 O O . GLY A 1 92 ? 32.095 -6.091 -53.560 1.00 54.81 92 GLY A O 1
ATOM 707 N N . VAL A 1 93 ? 33.002 -4.140 -54.250 1.00 49.28 93 VAL A N 1
ATOM 708 C CA . VAL A 1 93 ? 33.965 -4.600 -55.271 1.00 49.28 93 VAL A CA 1
ATOM 709 C C . VAL A 1 93 ? 35.327 -4.794 -54.621 1.00 49.28 93 VAL A C 1
ATOM 711 O O . VAL A 1 93 ? 35.651 -4.000 -53.708 1.00 49.28 93 VAL A O 1
#

Secondary structure (DSSP, 8-state):
---SHHHHHTT--S-HHHHHHHHHHHHHT-HHHHHHHHHHHHHHHHHHHHHHHHHHHHHHHHHHHHHHHHHHHHHHHHHHHHHHHHHHHHT--

Sequence (93 aa):
GEGVAGPLERTELFPMAAIQMVRVGEETGTLDQQVESAANFYARETEYKLKRLTDLFEPAVVLFMGFIVGFVAIALISAMYGVLQNVREGQGV

Foldseek 3Di:
DPAPLVVVVVVVPADPQLSVLCVVCVVVVNNVVSNVVSVVVVVVVVVVVVVVVVVVVVVVVVVVVVVVVVVVVVVVVVVVVVVVVVVVVVPDD